Protein AF-A0A7D3VQT6-F1 (afdb_monomer)

pLDDT: mean 79.94, std 14.91, range [40.59, 96.12]

Mean predicted aligned error: 10.84 Å

Secondary structure (DSSP, 8-state):
---PPPPHHHHHHHHTS-HHHHHHHHTT-S----HHHHHHHHHHHT--HHHHHHHHHHHHHTTT--S-------PPPHHHHHHHTT-SS--EEE-TT-BEEEE-HHHHHHTT-SS-TTPPPPTTT-BTHHHH-

Organism: Actinomadura verrucosospora (NCBI:txid46165)

Structure (mmCIF, N/CA/C/O backbone):
data_AF-A0A7D3VQT6-F1
#
_entry.id   AF-A0A7D3VQT6-F1
#
loop_
_atom_site.group_PDB
_atom_site.id
_atom_site.type_symbol
_atom_site.label_atom_id
_atom_site.label_alt_id
_atom_site.label_comp_id
_atom_site.label_asym_id
_atom_site.label_entity_id
_atom_site.label_seq_id
_atom_site.pdbx_PDB_ins_code
_atom_site.Cartn_x
_atom_site.Cartn_y
_atom_site.Cartn_z
_atom_site.occupancy
_atom_site.B_iso_or_equiv
_atom_site.auth_seq_id
_atom_site.auth_comp_id
_atom_site.auth_asym_id
_atom_site.auth_atom_id
_atom_site.pdbx_PDB_model_num
ATOM 1 N N . MET A 1 1 ? -19.532 2.584 -6.204 1.00 40.59 1 MET A N 1
ATOM 2 C CA . MET A 1 1 ? -19.210 2.371 -4.777 1.00 40.59 1 MET A CA 1
ATOM 3 C C . MET A 1 1 ? -18.055 3.294 -4.428 1.00 40.59 1 MET A C 1
ATOM 5 O O . MET A 1 1 ? -16.967 3.109 -4.946 1.00 40.59 1 MET A O 1
ATOM 9 N N . THR A 1 2 ? -18.312 4.356 -3.669 1.00 44.19 2 THR 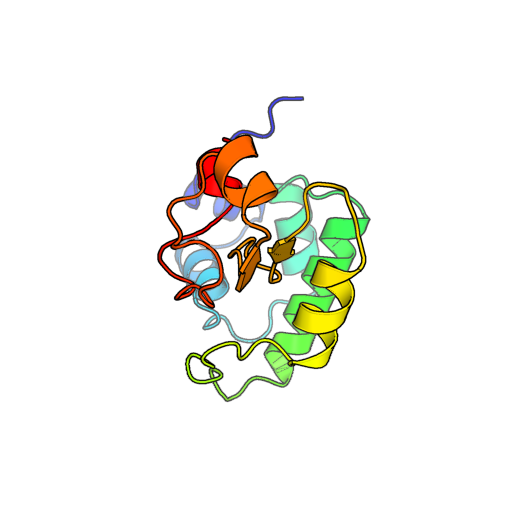A N 1
ATOM 10 C CA . THR A 1 2 ? -17.325 5.392 -3.329 1.00 44.19 2 THR A CA 1
ATOM 11 C C . THR A 1 2 ? -16.550 4.949 -2.087 1.00 44.19 2 THR A C 1
ATOM 13 O O . THR A 1 2 ? -16.971 5.214 -0.961 1.00 44.19 2 THR A O 1
ATOM 16 N N . THR A 1 3 ? -15.444 4.227 -2.259 1.00 53.41 3 THR A N 1
ATOM 17 C CA . THR A 1 3 ? -14.497 3.985 -1.159 1.00 53.41 3 THR A CA 1
ATOM 18 C C . THR A 1 3 ? -13.631 5.233 -1.010 1.00 53.41 3 THR A C 1
ATOM 20 O O . THR A 1 3 ? -12.518 5.307 -1.514 1.00 53.41 3 THR A O 1
ATOM 23 N N . GLY A 1 4 ? -14.188 6.276 -0.393 1.00 62.94 4 GLY A N 1
ATOM 24 C CA . GLY A 1 4 ? -13.400 7.427 0.042 1.00 62.94 4 GLY A CA 1
ATOM 25 C C . GLY A 1 4 ? -12.538 7.040 1.243 1.00 62.94 4 GLY A C 1
ATOM 26 O O . GLY A 1 4 ? -12.984 6.273 2.099 1.00 62.94 4 GLY A O 1
ATOM 27 N N . ALA A 1 5 ? -11.312 7.561 1.315 1.00 66.75 5 ALA A N 1
ATOM 28 C CA . ALA A 1 5 ? -10.442 7.351 2.467 1.00 66.75 5 ALA A CA 1
ATOM 29 C C . ALA A 1 5 ? -11.133 7.835 3.757 1.00 66.75 5 ALA A C 1
ATOM 31 O O . ALA A 1 5 ? -11.558 8.989 3.849 1.00 66.75 5 ALA A O 1
ATOM 32 N N . ARG A 1 6 ? -11.260 6.947 4.751 1.00 80.88 6 ARG A N 1
ATOM 33 C CA . ARG A 1 6 ? -11.813 7.285 6.071 1.00 80.88 6 ARG A CA 1
ATOM 34 C C . ARG A 1 6 ? -10.779 8.026 6.903 1.00 80.88 6 ARG A C 1
ATOM 36 O O . ARG A 1 6 ? -9.584 7.737 6.825 1.00 80.88 6 ARG A O 1
ATOM 43 N N . ARG A 1 7 ? -11.233 8.962 7.737 1.00 88.69 7 ARG A N 1
ATOM 44 C CA . ARG A 1 7 ? -10.335 9.599 8.706 1.00 88.69 7 ARG A CA 1
ATOM 45 C C . ARG A 1 7 ? -9.967 8.604 9.814 1.00 88.69 7 ARG A C 1
ATOM 47 O O . ARG A 1 7 ? -10.739 7.703 10.137 1.00 88.69 7 ARG A O 1
ATOM 54 N N . ARG A 1 8 ? -8.774 8.753 10.397 1.00 88.88 8 ARG A N 1
ATOM 55 C CA . ARG A 1 8 ? -8.232 7.817 11.405 1.00 88.88 8 ARG A CA 1
ATOM 56 C C . ARG A 1 8 ? -9.125 7.676 12.637 1.00 88.88 8 ARG A C 1
ATOM 58 O O . ARG A 1 8 ? -9.338 6.576 13.134 1.00 88.88 8 ARG A O 1
ATOM 65 N N . ASP A 1 9 ? -9.640 8.798 13.117 1.00 92.25 9 ASP A N 1
ATOM 66 C CA . ASP A 1 9 ? -10.590 8.898 14.223 1.00 92.25 9 ASP A CA 1
ATOM 67 C C . ASP A 1 9 ? -11.900 8.160 13.922 1.00 92.25 9 ASP A C 1
ATOM 69 O O . ASP A 1 9 ? -12.426 7.447 14.777 1.00 92.25 9 ASP A O 1
ATOM 73 N N . GLU A 1 10 ? -12.391 8.256 12.687 1.00 94.50 10 GLU A N 1
ATOM 74 C CA . GLU A 1 10 ? -13.575 7.522 12.246 1.00 94.50 10 GLU A CA 1
ATOM 75 C C . GLU A 1 10 ? -13.334 6.007 12.243 1.00 94.50 10 GLU A C 1
ATOM 77 O O . GLU A 1 10 ? -14.167 5.256 12.754 1.00 94.50 10 GLU A O 1
ATOM 82 N N . VAL A 1 11 ? -12.189 5.554 11.721 1.00 94.62 11 VAL A N 1
ATOM 83 C CA . VAL A 1 11 ? -11.821 4.129 11.712 1.00 94.62 11 VAL A CA 1
ATOM 84 C C . VAL A 1 11 ? -11.709 3.591 13.137 1.00 94.62 11 VAL A C 1
ATOM 86 O O . VAL A 1 11 ? -12.308 2.561 13.440 1.00 94.62 11 VAL A O 1
ATOM 89 N N . ALA A 1 12 ? -11.009 4.301 14.028 1.00 94.94 12 ALA A N 1
ATOM 90 C CA . ALA A 1 12 ? -10.855 3.900 15.425 1.00 94.94 12 ALA A CA 1
ATOM 91 C C . ALA A 1 12 ? -12.214 3.771 16.132 1.00 94.94 12 ALA A C 1
ATOM 93 O O . ALA A 1 12 ? -12.502 2.747 16.756 1.00 94.94 12 ALA A O 1
ATOM 94 N N . ARG A 1 13 ? -13.093 4.767 15.947 1.00 95.88 13 ARG A N 1
ATOM 95 C CA . ARG A 1 13 ? -14.454 4.760 16.497 1.00 95.88 13 ARG A CA 1
ATOM 96 C C . ARG A 1 13 ? -15.276 3.583 15.975 1.00 95.88 13 ARG A C 1
ATOM 98 O O . ARG A 1 13 ? -15.951 2.925 16.760 1.00 95.88 13 ARG A O 1
ATOM 105 N N . LEU A 1 14 ? -15.230 3.309 14.670 1.00 95.94 14 LEU A N 1
ATOM 106 C CA . LEU A 1 14 ? -15.971 2.200 14.060 1.00 95.94 14 LEU A CA 1
ATOM 107 C C . LEU A 1 14 ? -15.425 0.826 14.467 1.00 95.94 14 LEU A C 1
ATOM 109 O O . LEU A 1 14 ? -16.202 -0.114 14.598 1.00 95.94 14 LEU A O 1
ATOM 113 N N . ALA A 1 15 ? -14.118 0.713 14.698 1.00 95.56 15 ALA A N 1
ATOM 114 C CA . ALA A 1 15 ? -13.482 -0.509 15.180 1.00 95.56 15 ALA A CA 1
ATOM 115 C C . ALA A 1 15 ? -13.599 -0.696 16.707 1.00 95.56 15 ALA A C 1
ATOM 117 O O . ALA A 1 15 ? -13.199 -1.738 17.226 1.00 95.56 15 ALA A O 1
ATOM 118 N N . GLY A 1 16 ? -14.136 0.289 17.436 1.00 95.81 16 GLY A N 1
ATOM 119 C CA . GLY A 1 16 ? -14.285 0.226 18.892 1.00 95.81 16 GLY A CA 1
ATOM 120 C C . GLY A 1 16 ? -12.950 0.240 19.644 1.00 95.81 16 GLY A C 1
ATOM 121 O O . GLY A 1 16 ? -12.833 -0.392 20.693 1.00 95.81 16 GLY A O 1
ATOM 122 N N . ILE A 1 17 ? -11.941 0.931 19.107 1.00 95.94 17 ILE A N 1
ATOM 123 C CA . ILE A 1 17 ? -10.609 1.072 19.710 1.00 95.94 17 ILE A CA 1
ATOM 124 C C . ILE A 1 17 ? -10.257 2.547 19.920 1.00 95.94 17 ILE A C 1
ATOM 126 O O . ILE A 1 17 ? -10.834 3.429 19.286 1.00 95.94 17 ILE A O 1
ATOM 130 N N . SER A 1 18 ? -9.292 2.835 20.799 1.00 95.75 18 SER A N 1
ATOM 131 C CA . SER A 1 18 ? -8.819 4.212 20.963 1.00 95.75 18 SER A CA 1
ATOM 132 C C . SER A 1 18 ? -8.039 4.688 19.736 1.00 95.75 18 SER A C 1
ATOM 134 O O . SER A 1 18 ? -7.396 3.897 19.036 1.00 95.75 18 SER A O 1
ATOM 136 N N . VAL A 1 19 ? -8.067 5.999 19.489 1.00 94.81 19 VAL A N 1
ATOM 137 C CA . VAL A 1 19 ? -7.305 6.626 18.399 1.00 94.81 19 VAL A CA 1
ATOM 138 C C . VAL A 1 19 ? -5.808 6.397 18.604 1.00 94.81 19 VAL A C 1
ATOM 140 O O . VAL A 1 19 ? -5.100 6.078 17.652 1.00 94.81 19 VAL A O 1
ATOM 143 N N . GLU A 1 20 ? -5.327 6.463 19.846 1.00 94.44 20 GLU A N 1
ATOM 144 C CA . GLU A 1 20 ? -3.936 6.183 20.206 1.00 94.44 20 GLU A CA 1
ATOM 145 C C . GLU A 1 20 ? -3.556 4.729 19.900 1.00 94.44 20 GLU A C 1
ATOM 147 O O . GLU A 1 20 ? -2.450 4.458 19.427 1.00 94.44 20 GLU A O 1
ATOM 152 N N . TYR A 1 21 ? -4.462 3.773 20.137 1.00 93.69 21 TYR A N 1
ATOM 153 C CA . TYR A 1 21 ? -4.213 2.371 19.807 1.00 93.69 21 TYR A CA 1
ATOM 154 C C . TYR A 1 21 ? -4.172 2.153 18.291 1.00 93.69 21 TYR A C 1
ATOM 156 O O . TYR A 1 21 ? -3.266 1.478 17.801 1.00 93.69 21 TYR A O 1
ATOM 164 N N . TYR A 1 22 ? -5.075 2.791 17.538 1.00 92.94 22 TYR A N 1
ATOM 165 C CA . TYR A 1 22 ? -5.047 2.773 16.074 1.00 92.94 22 TYR A CA 1
ATOM 166 C C . TYR A 1 22 ? -3.755 3.390 15.508 1.00 92.94 22 TYR A C 1
ATOM 168 O O . TYR A 1 22 ? -3.102 2.783 14.663 1.00 92.94 22 TYR A O 1
ATOM 176 N N . GLN A 1 23 ? -3.301 4.529 16.036 1.00 91.94 23 GLN A N 1
ATOM 177 C CA . GLN A 1 23 ? -2.023 5.139 15.643 1.00 91.94 23 GLN A CA 1
ATOM 178 C C . GLN A 1 23 ? -0.829 4.222 15.928 1.00 91.94 23 GLN A C 1
ATOM 180 O O . GLN A 1 23 ? 0.086 4.100 15.112 1.00 91.94 23 GLN A O 1
ATOM 185 N N . ARG A 1 24 ? -0.824 3.539 17.079 1.00 89.38 24 ARG A N 1
ATOM 186 C CA . ARG A 1 24 ? 0.209 2.545 17.388 1.00 89.38 24 ARG A CA 1
ATOM 187 C C . ARG A 1 24 ? 0.168 1.361 16.424 1.00 89.38 24 ARG A C 1
ATOM 189 O O . ARG A 1 24 ? 1.235 0.838 16.112 1.00 89.38 24 ARG A O 1
ATOM 196 N N . LEU A 1 25 ? -1.011 0.934 15.965 1.00 90.00 25 LEU A N 1
ATOM 197 C CA . LEU A 1 25 ? -1.148 -0.123 14.956 1.00 90.00 25 LEU A CA 1
ATOM 198 C C . LEU A 1 25 ? -0.557 0.325 13.616 1.00 90.00 25 LEU A C 1
ATOM 200 O O . LEU A 1 25 ? 0.278 -0.391 13.071 1.00 90.00 25 LEU A O 1
ATOM 204 N N . GLU A 1 26 ? -0.894 1.529 13.144 1.00 87.62 26 GLU A N 1
ATOM 205 C CA . GLU A 1 26 ? -0.336 2.101 11.906 1.00 87.62 26 GLU A CA 1
ATOM 206 C C . GLU A 1 26 ? 1.197 2.208 11.947 1.00 87.62 26 GLU A C 1
ATOM 208 O O . GLU A 1 26 ? 1.874 2.004 10.943 1.00 87.62 26 GLU A O 1
ATOM 213 N N . GLN A 1 27 ? 1.759 2.509 13.119 1.00 84.38 27 GLN A N 1
ATOM 214 C CA . GLN A 1 27 ? 3.206 2.607 13.329 1.00 84.38 27 GLN A CA 1
ATOM 215 C C . GLN A 1 27 ? 3.894 1.249 13.554 1.00 84.38 27 GLN A C 1
ATOM 217 O O . GLN A 1 27 ? 5.110 1.216 13.744 1.00 84.38 27 GLN A O 1
ATOM 222 N N . GLY A 1 28 ? 3.146 0.141 13.613 1.00 83.31 28 GLY A N 1
ATOM 223 C CA . GLY A 1 28 ? 3.684 -1.183 13.949 1.00 83.31 28 GLY A CA 1
ATOM 224 C C . GLY A 1 28 ? 4.144 -1.331 15.409 1.00 83.31 28 GLY A C 1
ATOM 225 O O . GLY A 1 28 ? 4.955 -2.194 15.722 1.00 83.31 28 GLY A O 1
ATOM 226 N N . ARG A 1 29 ? 3.652 -0.481 16.321 1.00 82.38 29 ARG A N 1
ATOM 227 C CA . ARG A 1 29 ? 4.040 -0.402 17.749 1.00 82.38 29 ARG A CA 1
ATOM 228 C C . ARG A 1 29 ? 2.963 -0.898 18.720 1.00 82.38 29 ARG A C 1
ATOM 230 O O . ARG A 1 29 ? 3.133 -0.821 19.941 1.00 82.38 29 ARG A O 1
ATOM 237 N N . ALA A 1 30 ? 1.821 -1.354 18.218 1.00 80.75 30 ALA A N 1
ATOM 238 C CA . ALA A 1 30 ? 0.709 -1.842 19.040 1.00 80.75 30 ALA A CA 1
ATOM 239 C C . ALA A 1 30 ? 0.888 -3.288 19.542 1.00 80.75 30 ALA A C 1
ATOM 241 O O . ALA A 1 30 ? 0.023 -3.788 20.259 1.00 80.75 30 ALA A O 1
ATOM 242 N N . GLY A 1 31 ? 2.004 -3.945 19.207 1.00 80.50 31 GLY A N 1
ATOM 243 C CA . GLY A 1 31 ? 2.215 -5.358 19.511 1.00 80.50 31 GLY A CA 1
ATOM 244 C C . GLY A 1 31 ? 1.269 -6.236 18.694 1.00 80.50 31 GLY A C 1
ATOM 245 O O . GLY A 1 31 ? 1.097 -6.014 17.498 1.00 80.50 31 GLY A O 1
ATOM 246 N N . HIS A 1 32 ? 0.649 -7.220 19.345 1.00 84.00 32 HIS A N 1
ATOM 247 C CA . HIS A 1 32 ? -0.200 -8.218 18.696 1.00 84.00 32 HIS A CA 1
ATOM 248 C C . HIS A 1 32 ? -1.692 -7.892 18.879 1.00 84.00 32 HIS A C 1
ATOM 250 O O . HIS A 1 32 ? -2.231 -8.151 19.958 1.00 84.00 32 HIS A O 1
ATOM 256 N N . PRO A 1 33 ? -2.387 -7.343 17.864 1.00 89.88 33 PRO A N 1
ATOM 257 C CA . PRO A 1 33 ? -3.838 -7.194 17.923 1.00 89.88 33 PRO A CA 1
ATOM 258 C C . PRO A 1 33 ? -4.520 -8.567 17.976 1.00 89.88 33 PRO A C 1
ATOM 260 O O . PRO A 1 33 ? -4.080 -9.526 17.338 1.00 89.88 33 PRO A O 1
ATOM 263 N N . SER A 1 34 ? -5.610 -8.667 18.737 1.00 91.69 34 SER A N 1
ATOM 264 C CA . SER A 1 34 ? -6.420 -9.888 18.789 1.00 91.69 34 SER A CA 1
ATOM 265 C C . SER A 1 34 ? -7.198 -10.094 17.486 1.00 91.69 34 SER A C 1
ATOM 267 O O . SER A 1 34 ? -7.451 -9.140 16.750 1.00 91.69 34 SER A O 1
ATOM 269 N N . SER A 1 35 ? -7.645 -11.327 17.223 1.00 92.81 35 SER A N 1
ATOM 270 C CA . SER A 1 35 ? -8.540 -11.623 16.091 1.00 92.81 35 SER A CA 1
ATOM 271 C C . SER A 1 35 ? -9.769 -10.712 16.085 1.00 92.81 35 SER A C 1
ATOM 273 O O . SER A 1 35 ? -10.090 -10.125 15.061 1.00 92.81 35 SER A O 1
ATOM 275 N N . LYS A 1 36 ? -10.366 -10.480 17.261 1.00 94.44 36 LYS A N 1
ATOM 276 C CA . LYS A 1 36 ? -11.504 -9.570 17.435 1.00 94.44 36 LYS A CA 1
ATOM 277 C C . LYS A 1 36 ? -11.198 -8.137 16.981 1.00 94.44 36 LYS A C 1
ATOM 279 O O . LYS A 1 36 ? -12.045 -7.506 16.358 1.00 94.44 36 LYS A O 1
ATOM 284 N N . VAL A 1 37 ? -10.005 -7.620 17.287 1.00 94.50 37 VAL A N 1
ATOM 285 C CA . VAL A 1 37 ? -9.570 -6.289 16.828 1.00 94.50 37 VAL A CA 1
ATOM 286 C C . VAL A 1 37 ? -9.381 -6.277 15.310 1.00 94.50 37 VAL A C 1
ATOM 288 O O . VAL A 1 37 ? -9.803 -5.326 14.659 1.00 94.50 37 VAL A O 1
ATOM 291 N N . LEU A 1 38 ? -8.789 -7.327 14.733 1.00 95.12 38 LEU A N 1
ATOM 292 C CA . LEU A 1 38 ? -8.598 -7.438 13.282 1.00 95.12 38 LEU A CA 1
ATOM 293 C C . LEU A 1 38 ? -9.930 -7.508 12.527 1.00 95.12 38 LEU A C 1
ATOM 295 O O . LEU A 1 38 ? -10.097 -6.811 11.529 1.00 95.12 38 LEU A O 1
ATOM 299 N N . ASP A 1 39 ? -10.89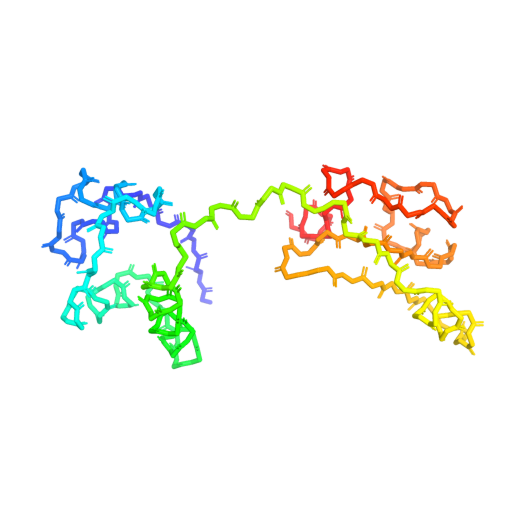4 -8.286 13.020 1.00 96.00 39 ASP A N 1
ATOM 300 C CA . ASP A 1 39 ? -12.222 -8.391 12.411 1.00 96.00 39 ASP A CA 1
ATOM 301 C C . ASP A 1 39 ? -12.983 -7.053 12.501 1.00 96.00 39 ASP A C 1
ATOM 303 O O . ASP A 1 39 ? -13.607 -6.620 11.528 1.00 96.00 39 ASP A O 1
ATOM 307 N N . ALA A 1 40 ? -12.874 -6.344 13.633 1.00 96.12 40 ALA A N 1
ATOM 308 C CA . ALA A 1 40 ? -13.456 -5.012 13.802 1.00 96.12 40 ALA A CA 1
ATOM 309 C C . ALA A 1 40 ? -12.830 -3.979 12.848 1.00 96.12 40 ALA A C 1
ATOM 311 O O . ALA A 1 40 ? -13.550 -3.198 12.22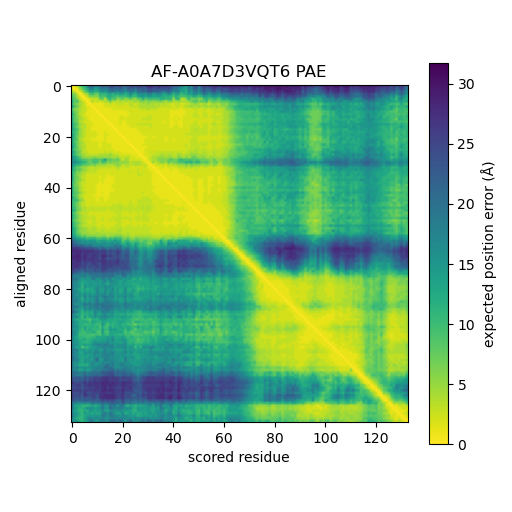5 1.00 96.12 40 ALA A O 1
ATOM 312 N N . LEU A 1 41 ? -11.504 -4.005 12.678 1.00 95.06 41 LEU A N 1
ATOM 313 C CA . LEU A 1 41 ? -10.792 -3.154 11.721 1.00 95.06 41 LEU A CA 1
ATOM 314 C C . LEU A 1 41 ? -11.185 -3.462 10.277 1.00 95.06 41 LEU A C 1
ATOM 316 O O . LEU A 1 41 ? -11.440 -2.536 9.511 1.00 95.06 41 LEU A O 1
ATOM 320 N N . ALA A 1 42 ? -11.301 -4.737 9.907 1.00 95.75 42 ALA A N 1
ATOM 321 C CA . ALA A 1 42 ? -11.747 -5.122 8.574 1.00 95.75 42 ALA A CA 1
ATOM 322 C C . ALA A 1 42 ? -13.162 -4.610 8.262 1.00 95.75 42 ALA A C 1
ATOM 324 O O . ALA A 1 42 ? -13.425 -4.134 7.157 1.00 95.75 42 ALA A O 1
ATOM 325 N N . GLY A 1 43 ? -14.072 -4.652 9.241 1.00 95.81 43 GLY A N 1
ATOM 326 C CA . GLY A 1 43 ? -15.394 -4.032 9.124 1.00 95.81 43 GLY A CA 1
ATOM 327 C C . GLY A 1 43 ? -15.320 -2.505 9.007 1.00 95.81 43 GLY A C 1
ATOM 328 O O . GLY A 1 43 ? -15.951 -1.907 8.131 1.00 95.81 43 GLY A O 1
ATOM 329 N N . ALA A 1 44 ? -14.503 -1.867 9.846 1.00 94.94 44 ALA A N 1
ATOM 330 C CA . ALA A 1 44 ? -14.293 -0.421 9.846 1.00 94.94 44 ALA A CA 1
ATOM 331 C C . ALA A 1 44 ? -13.582 0.102 8.587 1.00 94.94 44 ALA A C 1
ATOM 333 O O . ALA A 1 44 ? -13.729 1.275 8.256 1.00 94.94 44 ALA A O 1
ATOM 334 N N . LEU A 1 45 ? -12.855 -0.734 7.853 1.00 93.00 45 LEU A N 1
ATOM 335 C CA . LEU A 1 45 ? -12.228 -0.379 6.577 1.00 93.00 45 LEU A CA 1
ATOM 336 C C . LEU A 1 45 ? -13.037 -0.853 5.363 1.00 93.00 45 LEU A C 1
ATOM 338 O O . LEU A 1 45 ? -12.687 -0.513 4.241 1.00 93.00 45 LEU A O 1
ATOM 342 N N . ARG A 1 46 ? -14.154 -1.564 5.587 1.00 93.81 46 ARG A N 1
ATOM 343 C CA . ARG A 1 46 ? -14.981 -2.178 4.534 1.00 93.81 46 ARG A CA 1
ATOM 344 C C . ARG A 1 46 ? -14.170 -3.081 3.604 1.00 93.81 46 ARG A C 1
ATOM 346 O O . ARG A 1 46 ? -14.425 -3.098 2.406 1.00 93.81 46 ARG A O 1
ATOM 353 N N . LEU A 1 47 ? -13.231 -3.826 4.183 1.00 94.81 47 LEU A N 1
ATOM 354 C CA . LEU A 1 47 ? -12.403 -4.753 3.426 1.00 94.81 47 LEU A CA 1
ATOM 355 C C . LEU A 1 47 ? -13.271 -5.836 2.778 1.00 94.81 47 LEU A C 1
ATOM 357 O O . LEU A 1 47 ? -14.335 -6.179 3.312 1.00 94.81 47 LEU A O 1
ATOM 361 N N . ASP A 1 48 ? -12.830 -6.392 1.661 1.00 95.00 48 ASP A N 1
ATOM 362 C CA . ASP A 1 48 ? -13.378 -7.617 1.082 1.00 95.00 48 ASP A CA 1
ATOM 363 C C . ASP A 1 48 ? -12.746 -8.880 1.713 1.00 95.00 48 ASP A C 1
ATOM 365 O O . ASP A 1 48 ? -12.093 -8.816 2.758 1.00 95.00 48 ASP A O 1
ATOM 369 N N . GLU A 1 49 ? -13.062 -10.068 1.198 1.00 93.44 49 GLU A N 1
ATOM 370 C CA . GLU A 1 49 ? -12.545 -11.336 1.738 1.00 93.44 49 GLU A CA 1
ATOM 371 C C . GLU A 1 49 ? -11.030 -11.482 1.531 1.00 93.44 49 GLU A C 1
ATOM 373 O O . GLU A 1 49 ? -10.314 -11.870 2.455 1.00 93.44 49 GLU A O 1
ATOM 378 N N . VAL A 1 50 ? -10.526 -11.067 0.367 1.00 94.81 50 VAL A N 1
ATOM 379 C CA . VAL A 1 50 ? -9.101 -11.135 0.020 1.00 94.81 50 VAL A CA 1
ATOM 380 C C . VAL A 1 50 ? -8.297 -10.178 0.899 1.00 94.81 50 VAL A C 1
ATOM 382 O O . VAL A 1 50 ? -7.268 -10.546 1.470 1.00 94.81 50 VAL A O 1
ATOM 385 N N . GLU A 1 51 ? -8.786 -8.954 1.070 1.00 93.25 51 GLU A N 1
ATOM 386 C CA . GLU A 1 51 ? -8.170 -7.936 1.916 1.00 93.25 51 GLU A CA 1
ATOM 387 C C . GLU A 1 51 ? -8.193 -8.325 3.405 1.00 93.25 51 GLU A C 1
ATOM 389 O O . GLU A 1 51 ? -7.242 -8.037 4.139 1.00 93.25 51 GLU A O 1
ATOM 394 N N . ARG A 1 52 ? -9.244 -9.019 3.868 1.00 95.12 52 ARG A N 1
ATOM 395 C CA . ARG A 1 52 ? -9.313 -9.578 5.233 1.00 95.12 52 ARG A CA 1
ATOM 396 C C . ARG A 1 52 ? -8.232 -10.618 5.484 1.00 95.12 52 ARG A C 1
ATOM 398 O O . ARG A 1 52 ? -7.566 -10.572 6.522 1.00 95.12 52 ARG A O 1
ATOM 405 N N . ASP A 1 53 ? -8.054 -11.546 4.556 1.00 93.69 53 ASP A N 1
ATOM 406 C CA . ASP A 1 53 ? -7.031 -12.581 4.680 1.00 93.69 53 ASP A CA 1
ATOM 407 C C . ASP A 1 53 ? -5.625 -11.989 4.586 1.00 93.69 53 ASP A C 1
ATOM 409 O O . ASP A 1 53 ? -4.726 -12.364 5.353 1.00 93.69 53 ASP A O 1
ATOM 413 N N . HIS A 1 54 ? -5.449 -10.970 3.743 1.00 89.69 54 HIS A N 1
ATOM 414 C CA . HIS A 1 54 ? -4.219 -10.193 3.705 1.00 89.69 54 HIS A CA 1
ATOM 415 C C . HIS A 1 54 ? -3.934 -9.502 5.050 1.00 89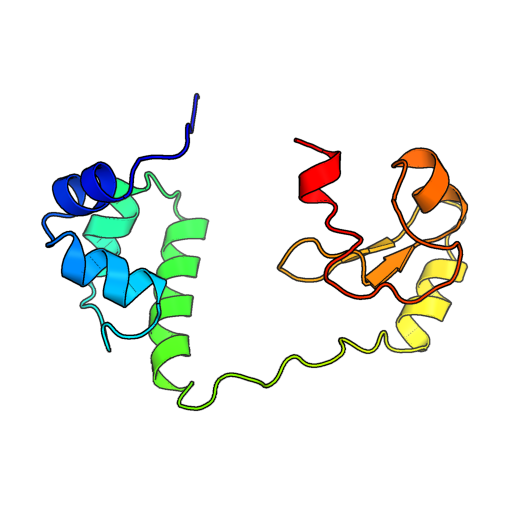.69 54 HIS A C 1
ATOM 417 O O . HIS A 1 54 ? -2.836 -9.642 5.591 1.00 89.69 54 HIS A O 1
ATOM 423 N N . LEU A 1 55 ? -4.925 -8.838 5.658 1.00 91.69 55 LEU A N 1
ATOM 424 C CA . LEU A 1 55 ? -4.791 -8.199 6.973 1.00 91.69 55 LEU A CA 1
ATOM 425 C C . LEU A 1 55 ? -4.366 -9.201 8.060 1.00 91.69 55 LEU A C 1
ATOM 427 O O . LEU A 1 55 ? -3.476 -8.914 8.866 1.00 91.69 55 LEU A O 1
ATOM 431 N N . ARG A 1 56 ? -4.970 -10.396 8.077 1.00 91.44 56 ARG A N 1
ATOM 432 C CA . ARG A 1 56 ? -4.608 -11.473 9.016 1.00 91.44 56 ARG A CA 1
ATOM 433 C C . ARG A 1 56 ? -3.180 -11.962 8.794 1.00 91.44 56 ARG A C 1
ATOM 435 O O . ARG A 1 56 ? -2.459 -12.177 9.769 1.00 91.44 56 ARG A O 1
ATOM 442 N N . THR A 1 57 ? -2.759 -12.084 7.538 1.00 88.81 57 THR A N 1
ATOM 443 C CA . THR A 1 57 ? -1.388 -12.457 7.165 1.00 88.81 57 THR A CA 1
ATOM 444 C C . THR A 1 57 ? -0.384 -11.407 7.645 1.00 88.81 57 THR A C 1
ATOM 446 O O . THR A 1 57 ? 0.612 -11.752 8.281 1.00 88.81 57 THR A O 1
ATOM 449 N N . LEU A 1 58 ? -0.669 -10.116 7.443 1.00 86.25 58 LEU A N 1
ATOM 450 C CA . LEU A 1 58 ? 0.172 -9.016 7.927 1.00 86.25 58 LEU A CA 1
ATOM 451 C C . LEU A 1 58 ? 0.311 -9.018 9.456 1.00 86.25 58 LEU A C 1
ATOM 453 O O . LEU A 1 58 ? 1.415 -8.858 9.981 1.00 86.25 58 LEU A O 1
ATOM 457 N N . ALA A 1 59 ? -0.787 -9.248 10.179 1.00 86.44 59 ALA A N 1
ATOM 458 C CA . ALA A 1 59 ? -0.781 -9.317 11.640 1.00 86.44 59 ALA A CA 1
ATOM 459 C C . ALA A 1 59 ? 0.013 -10.520 12.185 1.00 86.44 59 ALA A C 1
ATOM 461 O O . ALA A 1 59 ? 0.531 -10.466 13.304 1.00 86.44 59 ALA A O 1
ATOM 462 N N . GLN A 1 60 ? 0.124 -11.602 11.408 1.00 82.00 60 GLN A N 1
ATOM 463 C CA . GLN A 1 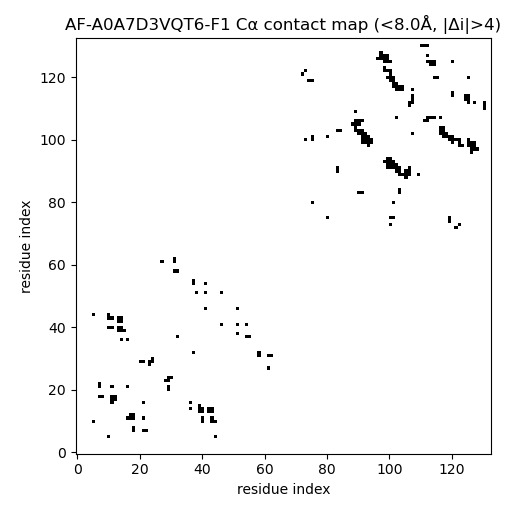60 ? 0.979 -12.747 11.725 1.00 82.00 60 GLN A CA 1
ATOM 464 C C . GLN A 1 60 ? 2.445 -12.472 11.374 1.00 82.00 60 GLN A C 1
ATOM 466 O O . GLN A 1 60 ? 3.312 -12.730 12.199 1.00 82.00 60 GLN A O 1
ATOM 471 N N . ALA A 1 61 ? 2.733 -11.871 10.218 1.00 71.81 61 ALA A N 1
ATOM 472 C CA . ALA A 1 61 ? 4.095 -11.526 9.800 1.00 71.81 61 ALA A CA 1
ATOM 473 C C . ALA A 1 61 ? 4.758 -10.476 10.715 1.00 71.81 61 ALA A C 1
ATOM 475 O O . ALA A 1 61 ? 5.971 -10.499 10.936 1.00 71.81 61 ALA A O 1
ATOM 476 N N . GLY A 1 62 ? 3.966 -9.573 11.305 1.00 63.50 62 GLY A N 1
ATOM 477 C CA . GLY A 1 62 ? 4.430 -8.643 12.339 1.00 63.50 62 GLY A CA 1
ATOM 478 C C . GLY A 1 62 ? 4.986 -9.333 13.594 1.00 63.50 62 GLY A C 1
ATOM 479 O O . GLY A 1 62 ? 5.792 -8.730 14.297 1.00 63.50 62 GLY A O 1
ATOM 480 N N . ARG A 1 63 ? 4.626 -10.604 13.841 1.00 59.25 63 ARG A N 1
ATOM 481 C CA . ARG A 1 63 ? 5.142 -11.418 14.960 1.00 59.25 63 ARG A CA 1
ATOM 482 C C . ARG A 1 63 ? 6.622 -11.763 14.798 1.00 59.25 63 ARG A C 1
ATOM 484 O O . ARG A 1 63 ? 7.325 -11.911 15.789 1.00 59.25 63 ARG A O 1
ATOM 491 N N . GLU A 1 64 ? 7.098 -11.878 13.559 1.00 56.81 64 GLU A N 1
ATOM 492 C CA . GLU A 1 64 ? 8.471 -12.297 13.243 1.00 56.81 64 GLU A CA 1
ATOM 493 C C . GLU A 1 64 ? 9.415 -11.107 12.997 1.00 56.81 64 GLU A C 1
ATOM 495 O O . GLU A 1 64 ? 10.639 -11.223 13.114 1.00 56.81 64 GLU A O 1
ATOM 500 N N . ARG A 1 65 ? 8.874 -9.921 12.689 1.00 53.69 65 ARG A N 1
ATOM 501 C CA . ARG A 1 65 ? 9.661 -8.727 12.344 1.00 53.69 65 ARG A CA 1
ATOM 502 C C . ARG A 1 65 ? 10.074 -7.920 13.581 1.00 53.69 65 ARG A C 1
ATOM 504 O O . ARG A 1 65 ? 9.617 -6.809 13.807 1.00 53.69 65 ARG A O 1
ATOM 511 N N . ALA A 1 66 ? 11.070 -8.425 14.307 1.00 49.53 66 ALA A N 1
ATOM 512 C CA . ALA A 1 66 ? 11.874 -7.618 15.240 1.00 49.53 66 ALA A CA 1
ATOM 513 C C . ALA A 1 66 ? 12.916 -6.719 14.533 1.00 49.53 66 ALA A C 1
ATOM 515 O O . ALA A 1 66 ? 13.725 -6.062 15.184 1.00 49.53 66 ALA A O 1
ATOM 516 N N . ARG A 1 67 ? 12.952 -6.691 13.196 1.00 51.19 67 ARG A N 1
ATOM 517 C CA . ARG A 1 67 ? 13.905 -5.882 12.431 1.00 51.19 67 ARG A CA 1
ATOM 518 C C . ARG A 1 67 ? 13.173 -5.191 11.300 1.00 51.19 67 ARG A C 1
ATOM 520 O O . ARG A 1 67 ? 12.750 -5.847 10.350 1.00 51.19 67 ARG A O 1
ATOM 527 N N . THR A 1 68 ? 13.054 -3.870 11.394 1.00 50.03 68 THR A N 1
ATOM 528 C CA . THR A 1 68 ? 12.836 -3.012 10.230 1.00 50.03 68 THR A CA 1
ATOM 529 C C . THR A 1 68 ? 13.879 -3.424 9.194 1.00 50.03 68 THR A C 1
ATOM 531 O O . THR A 1 68 ? 15.074 -3.278 9.471 1.00 50.03 68 THR A O 1
ATOM 534 N N . PRO A 1 69 ? 13.498 -4.002 8.042 1.00 50.25 69 PRO A N 1
ATOM 535 C CA . PRO A 1 69 ? 14.459 -4.171 6.972 1.00 50.25 69 PRO A CA 1
ATOM 536 C C . PRO A 1 69 ? 14.956 -2.763 6.654 1.00 50.25 69 PRO A C 1
ATOM 538 O O . PRO A 1 69 ? 14.142 -1.877 6.386 1.00 50.25 69 PRO A O 1
ATOM 541 N N . ALA A 1 70 ? 16.270 -2.542 6.742 1.00 51.12 70 ALA A N 1
ATOM 542 C CA . ALA A 1 70 ? 16.883 -1.339 6.191 1.00 51.12 70 ALA A CA 1
ATOM 543 C C . ALA A 1 70 ? 16.321 -1.119 4.776 1.00 51.12 70 ALA A C 1
ATOM 545 O O . ALA A 1 70 ? 15.999 -2.124 4.129 1.00 51.12 70 ALA A O 1
ATOM 546 N N . PRO A 1 71 ? 16.171 0.132 4.300 1.00 49.34 71 PRO A N 1
ATOM 547 C CA . PRO A 1 71 ? 15.743 0.383 2.932 1.00 49.34 71 PRO A CA 1
ATOM 548 C C . PRO A 1 71 ? 16.679 -0.397 2.012 1.00 49.34 71 PRO A C 1
ATOM 550 O O . PRO A 1 71 ? 17.840 -0.042 1.822 1.00 49.34 71 PRO A O 1
ATOM 553 N N . ARG A 1 72 ? 16.197 -1.543 1.528 1.00 53.66 72 ARG A N 1
ATOM 554 C CA . ARG A 1 72 ? 16.913 -2.326 0.544 1.00 53.66 72 ARG A CA 1
ATOM 555 C C . ARG A 1 72 ? 16.799 -1.479 -0.702 1.00 53.66 72 ARG A C 1
ATOM 557 O O . ARG A 1 72 ? 15.687 -1.191 -1.134 1.00 53.66 72 ARG A O 1
ATOM 564 N N . THR A 1 73 ? 17.926 -1.043 -1.247 1.00 55.12 73 THR A N 1
ATOM 565 C CA . THR A 1 73 ? 17.960 -0.648 -2.649 1.00 55.12 73 THR A CA 1
ATOM 566 C C . THR A 1 73 ? 17.480 -1.874 -3.413 1.00 55.12 73 THR A C 1
ATOM 568 O O . THR A 1 73 ? 18.219 -2.855 -3.518 1.00 55.12 73 THR A O 1
ATOM 571 N N . GLU A 1 74 ? 16.207 -1.882 -3.811 1.00 63.34 74 GLU A N 1
ATOM 572 C CA . GLU A 1 74 ? 15.617 -2.990 -4.550 1.00 63.34 74 GLU A CA 1
ATOM 573 C C . GLU A 1 74 ? 16.372 -3.089 -5.867 1.00 63.34 74 GLU A C 1
ATOM 575 O O . GLU A 1 74 ? 16.232 -2.273 -6.773 1.00 63.34 74 GLU A O 1
ATOM 580 N N . THR A 1 75 ? 17.298 -4.040 -5.908 1.00 65.81 75 THR A N 1
ATOM 581 C CA . THR A 1 75 ? 18.175 -4.247 -7.046 1.00 65.81 75 THR A CA 1
ATOM 582 C C . THR A 1 75 ? 17.427 -5.150 -8.005 1.00 65.81 75 THR A C 1
ATOM 584 O O . THR A 1 75 ? 17.088 -6.287 -7.672 1.00 65.81 75 THR A O 1
ATOM 587 N N . VAL A 1 76 ? 17.129 -4.626 -9.191 1.00 73.19 76 VAL A N 1
ATOM 588 C CA . VAL A 1 76 ? 16.483 -5.405 -10.244 1.00 73.19 76 VAL A CA 1
ATOM 589 C C . VAL A 1 76 ? 17.450 -6.491 -10.700 1.00 73.19 76 VAL A C 1
ATOM 591 O O . VAL A 1 76 ? 18.588 -6.208 -11.073 1.00 73.19 76 VAL A O 1
ATOM 594 N N . ARG A 1 77 ? 16.992 -7.745 -10.665 1.00 81.81 77 ARG A N 1
ATOM 595 C CA . ARG A 1 77 ? 17.760 -8.884 -11.174 1.00 81.81 77 ARG A CA 1
ATOM 596 C C . ARG A 1 77 ? 18.022 -8.701 -12.679 1.00 81.81 77 ARG A C 1
ATOM 598 O O . ARG A 1 77 ? 17.060 -8.420 -13.400 1.00 81.81 77 ARG A O 1
ATOM 605 N N . PRO A 1 78 ? 19.262 -8.869 -13.174 1.00 82.81 78 PRO A N 1
ATOM 606 C CA . PRO A 1 78 ? 19.578 -8.714 -14.597 1.00 82.81 78 PRO A CA 1
ATOM 607 C C . PRO A 1 78 ? 18.691 -9.561 -15.516 1.00 82.81 78 PRO A C 1
ATOM 609 O O . PRO A 1 78 ? 18.319 -9.116 -16.598 1.00 82.81 78 PRO A O 1
ATOM 612 N N . GLU A 1 79 ? 18.285 -10.748 -15.065 1.00 86.44 79 GLU A N 1
ATOM 613 C CA . GLU A 1 79 ? 17.398 -11.651 -15.798 1.00 86.44 79 GLU A CA 1
ATOM 614 C C . GLU A 1 79 ? 16.021 -11.026 -16.045 1.00 86.44 79 GLU A C 1
ATOM 616 O O . GLU A 1 79 ? 15.459 -11.185 -17.125 1.00 86.44 79 GLU A O 1
ATOM 621 N N . LEU A 1 80 ? 15.494 -10.255 -15.087 1.00 84.44 80 LEU A N 1
ATOM 622 C CA . LEU A 1 80 ? 14.213 -9.565 -15.247 1.00 84.44 80 LEU A CA 1
ATOM 623 C C . LEU A 1 80 ? 14.316 -8.451 -16.298 1.00 84.44 80 LEU A C 1
ATOM 625 O O . LEU A 1 80 ? 13.408 -8.276 -17.108 1.00 84.44 80 LEU A O 1
ATOM 629 N N . VAL A 1 81 ? 15.446 -7.736 -16.332 1.00 83.50 81 VAL A N 1
ATOM 630 C CA . VAL A 1 81 ? 15.731 -6.742 -17.379 1.00 83.50 81 VAL A CA 1
ATOM 631 C C . VAL A 1 81 ? 15.853 -7.422 -18.742 1.00 83.50 81 VAL A C 1
ATOM 633 O O . VAL A 1 81 ? 15.294 -6.932 -19.721 1.00 83.50 81 VAL A O 1
ATOM 636 N N . ALA A 1 82 ? 16.538 -8.564 -18.819 1.00 85.75 82 ALA A N 1
ATOM 637 C CA . ALA A 1 82 ? 16.649 -9.335 -20.053 1.00 85.75 82 ALA A CA 1
ATOM 638 C C . ALA A 1 82 ? 15.269 -9.782 -20.560 1.00 85.75 82 ALA A C 1
ATOM 640 O O . ALA A 1 82 ? 14.959 -9.570 -21.728 1.00 85.75 82 ALA A O 1
ATOM 641 N N . MET A 1 83 ? 14.409 -10.303 -19.678 1.00 87.38 83 MET A N 1
ATOM 642 C CA . MET A 1 83 ? 13.039 -10.695 -20.022 1.00 87.38 83 MET A CA 1
ATOM 643 C C . MET A 1 83 ? 12.197 -9.522 -20.529 1.00 87.38 83 MET A C 1
ATOM 645 O O . MET A 1 83 ? 11.489 -9.666 -21.523 1.00 87.38 83 MET A O 1
ATOM 649 N N . LEU A 1 84 ? 12.290 -8.351 -19.890 1.00 86.38 84 LEU A N 1
ATOM 650 C CA . LEU A 1 84 ? 11.586 -7.153 -20.352 1.00 86.38 84 LEU A CA 1
ATOM 651 C C . LEU A 1 84 ? 12.029 -6.735 -21.757 1.00 86.38 84 LEU A C 1
ATOM 653 O O . LEU A 1 84 ? 11.201 -6.296 -22.544 1.00 86.38 84 LEU A O 1
ATOM 657 N N . ASN A 1 85 ? 13.303 -6.908 -22.108 1.00 84.00 85 ASN A N 1
ATOM 658 C CA . ASN A 1 85 ? 13.796 -6.576 -23.446 1.00 84.00 85 ASN A CA 1
ATOM 659 C C . ASN A 1 85 ? 13.363 -7.573 -24.541 1.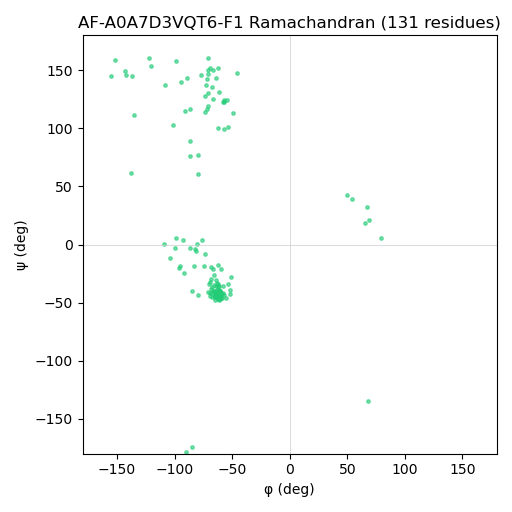00 84.00 85 ASN A C 1
ATOM 661 O O . ASN A 1 85 ? 13.587 -7.294 -25.71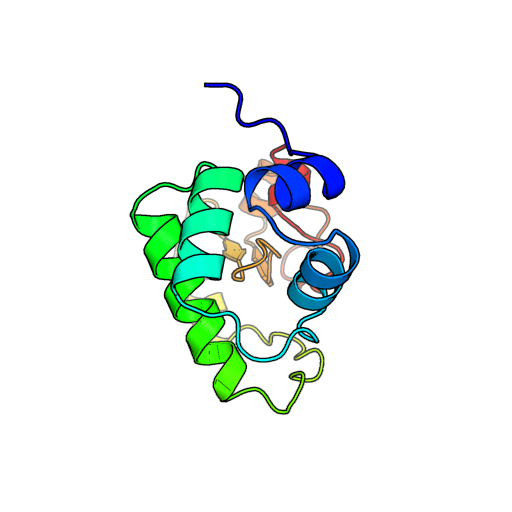7 1.00 84.00 85 ASN A O 1
ATOM 665 N N . LEU A 1 86 ? 12.741 -8.710 -24.196 1.00 89.81 86 LEU A N 1
ATOM 666 C CA . LEU A 1 86 ? 12.230 -9.680 -25.176 1.00 89.81 86 LEU A CA 1
ATOM 667 C C . LEU A 1 86 ? 10.841 -9.324 -25.720 1.00 89.81 86 LEU A C 1
ATOM 669 O O . LEU A 1 86 ? 10.440 -9.863 -26.752 1.00 89.81 86 LEU A O 1
ATOM 673 N N . VAL A 1 87 ? 10.088 -8.457 -25.038 1.00 87.06 87 VAL A N 1
ATOM 674 C CA . VAL A 1 87 ? 8.727 -8.102 -25.455 1.00 87.06 87 VAL A CA 1
ATOM 675 C C . VAL A 1 87 ? 8.727 -6.832 -26.304 1.00 87.06 87 VAL A C 1
ATOM 677 O O . VAL A 1 87 ? 9.433 -5.868 -26.022 1.00 87.06 87 VAL A O 1
ATOM 680 N N . SER A 1 88 ? 7.904 -6.813 -27.352 1.00 85.06 88 SER A N 1
ATOM 681 C CA . SER A 1 88 ? 7.734 -5.652 -28.240 1.00 85.06 88 SER A CA 1
ATOM 682 C C . SER A 1 88 ? 6.679 -4.653 -27.744 1.00 85.06 88 SER A C 1
ATOM 684 O O . SER A 1 88 ? 6.472 -3.605 -28.357 1.00 85.06 88 SER A O 1
ATOM 686 N N . THR A 1 89 ? 6.006 -4.961 -26.635 1.00 88.38 89 THR A N 1
ATOM 687 C CA . THR A 1 89 ? 4.967 -4.131 -26.017 1.00 88.38 89 THR A CA 1
ATOM 688 C C . THR A 1 89 ? 5.519 -3.308 -24.850 1.00 88.38 89 THR A C 1
ATOM 690 O O . THR A 1 89 ? 6.513 -3.701 -24.238 1.00 88.38 89 THR A O 1
ATOM 693 N N . PRO A 1 90 ? 4.872 -2.191 -24.468 1.00 88.25 90 PRO A N 1
ATOM 694 C CA . PRO A 1 90 ? 5.222 -1.467 -23.249 1.00 88.25 90 PRO A CA 1
ATOM 695 C C . PRO A 1 90 ? 5.207 -2.368 -22.016 1.00 88.25 90 PRO A C 1
ATOM 697 O O . PRO A 1 90 ? 4.197 -3.002 -21.722 1.00 88.25 90 PRO A O 1
ATOM 700 N N . ALA A 1 91 ? 6.329 -2.412 -21.297 1.00 88.19 91 ALA A N 1
ATOM 701 C CA . ALA A 1 91 ? 6.495 -3.239 -20.111 1.00 88.19 91 ALA A CA 1
ATOM 702 C C . ALA A 1 91 ? 7.335 -2.532 -19.038 1.00 88.19 91 ALA A C 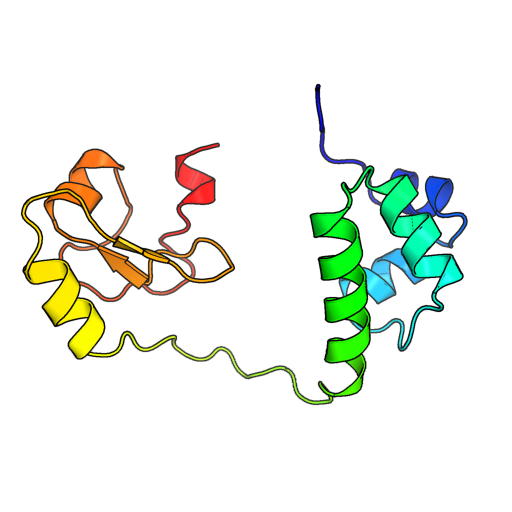1
ATOM 704 O O . ALA A 1 91 ? 8.224 -1.727 -19.339 1.00 88.19 91 ALA A O 1
ATOM 705 N N . MET A 1 92 ? 7.036 -2.848 -17.779 1.00 87.75 92 MET A N 1
ATOM 706 C CA . MET A 1 92 ? 7.742 -2.370 -16.592 1.00 87.75 92 MET A CA 1
ATOM 707 C C . MET A 1 92 ? 7.628 -3.392 -15.456 1.00 87.75 92 MET A C 1
ATOM 709 O O . MET A 1 92 ? 6.708 -4.208 -15.452 1.00 87.75 92 MET A O 1
ATOM 713 N N . ALA A 1 93 ? 8.541 -3.326 -14.491 1.00 85.69 93 ALA A N 1
ATOM 714 C CA . ALA A 1 93 ? 8.466 -4.081 -13.244 1.00 85.69 93 ALA A CA 1
ATOM 715 C C . ALA A 1 93 ? 8.152 -3.141 -12.074 1.00 85.69 93 ALA A C 1
ATOM 717 O O . ALA A 1 93 ? 8.735 -2.058 -11.983 1.00 85.69 93 ALA A O 1
ATOM 718 N N . LEU A 1 94 ? 7.262 -3.577 -11.182 1.00 86.00 94 LEU A N 1
ATOM 719 C CA . LEU A 1 94 ? 6.820 -2.841 -9.996 1.00 86.00 94 LEU A CA 1
ATOM 720 C C . LEU A 1 94 ? 7.137 -3.637 -8.726 1.00 86.00 94 LEU A C 1
ATOM 722 O O . LEU A 1 94 ? 7.173 -4.869 -8.768 1.00 86.00 94 LEU A O 1
ATOM 726 N N . ASN A 1 95 ? 7.303 -2.946 -7.601 1.00 80.75 95 ASN A N 1
ATOM 727 C CA . ASN A 1 95 ? 7.221 -3.574 -6.281 1.00 80.75 95 ASN A CA 1
ATOM 728 C C . ASN A 1 95 ? 5.783 -3.555 -5.724 1.00 80.75 95 ASN A C 1
ATOM 730 O O . ASN A 1 95 ? 4.848 -3.065 -6.360 1.00 80.75 95 ASN A O 1
ATOM 734 N N . ASP A 1 96 ? 5.609 -4.082 -4.512 1.00 79.44 96 ASP A N 1
ATOM 735 C CA . ASP A 1 96 ? 4.333 -4.117 -3.783 1.00 79.44 96 ASP A CA 1
ATOM 736 C C . ASP A 1 96 ? 3.772 -2.722 -3.452 1.00 79.44 96 ASP A C 1
ATOM 738 O O . ASP A 1 96 ? 2.581 -2.576 -3.184 1.00 79.44 96 ASP A O 1
ATOM 742 N N . ARG A 1 97 ? 4.613 -1.684 -3.505 1.00 80.00 97 ARG A N 1
ATOM 743 C CA . ARG A 1 97 ? 4.244 -0.279 -3.288 1.00 80.00 97 ARG A CA 1
ATOM 744 C C . ARG A 1 97 ? 3.902 0.466 -4.572 1.00 80.00 97 ARG A C 1
ATOM 746 O O . ARG A 1 97 ? 3.625 1.659 -4.489 1.00 80.00 97 ARG A O 1
ATOM 753 N N . PHE A 1 98 ? 3.892 -0.206 -5.725 1.00 83.06 98 PHE A N 1
ATOM 754 C CA . PHE A 1 98 ? 3.765 0.407 -7.053 1.00 83.06 98 PHE A CA 1
ATOM 755 C C . PHE A 1 98 ? 4.946 1.304 -7.454 1.00 83.06 98 PHE A C 1
ATOM 757 O O . PHE A 1 98 ? 4.815 2.107 -8.380 1.00 83.06 98 PHE A O 1
ATOM 764 N N . ASP A 1 99 ? 6.107 1.174 -6.813 1.00 81.44 99 ASP A N 1
ATOM 765 C CA . ASP A 1 99 ? 7.315 1.837 -7.297 1.00 81.44 99 ASP A CA 1
ATOM 766 C C . ASP A 1 99 ? 7.816 1.109 -8.551 1.00 81.44 99 ASP A C 1
ATOM 768 O O . ASP A 1 99 ? 7.986 -0.113 -8.558 1.00 81.44 99 ASP A O 1
ATOM 772 N N . VAL A 1 100 ? 8.043 1.863 -9.623 1.00 83.69 100 VAL A N 1
ATOM 773 C CA . VAL A 1 100 ? 8.596 1.375 -10.884 1.00 83.69 100 VAL A CA 1
ATOM 774 C C . VAL A 1 100 ? 10.077 1.109 -10.688 1.00 83.69 100 VAL A C 1
ATOM 776 O O . VAL A 1 100 ? 10.858 2.033 -10.496 1.00 83.69 100 VAL A O 1
ATOM 779 N N . LEU A 1 101 ? 10.476 -0.156 -10.771 1.00 81.31 101 LEU A N 1
ATOM 780 C CA . LEU A 1 101 ? 11.864 -0.572 -10.581 1.00 81.31 101 LEU A CA 1
ATOM 781 C C . LEU A 1 101 ? 12.674 -0.452 -11.876 1.00 81.31 101 LEU A C 1
ATOM 783 O O . LEU A 1 101 ? 13.830 -0.036 -11.864 1.00 81.31 101 LEU A O 1
ATOM 787 N N . VAL A 1 102 ? 12.053 -0.808 -13.003 1.00 82.12 102 VAL A N 1
ATOM 788 C CA . VAL A 1 102 ? 12.600 -0.693 -14.361 1.00 82.12 102 VAL A CA 1
ATOM 789 C C . VAL A 1 102 ? 11.446 -0.595 -15.359 1.00 82.12 102 VAL A C 1
ATOM 791 O O . VAL A 1 102 ? 10.409 -1.232 -15.171 1.00 82.12 102 VAL A O 1
ATOM 794 N N . ALA A 1 103 ? 11.618 0.173 -16.434 1.00 84.31 103 ALA A N 1
ATOM 795 C CA . ALA A 1 103 ? 10.641 0.277 -17.514 1.00 84.31 103 ALA A CA 1
ATOM 796 C C . ALA A 1 103 ? 11.319 0.382 -18.883 1.00 84.31 103 ALA A C 1
ATOM 798 O O . ALA A 1 103 ? 12.370 1.011 -19.029 1.00 84.31 103 ALA A O 1
ATOM 799 N N . LEU A 1 104 ? 10.682 -0.193 -19.905 1.00 86.88 104 LEU A N 1
ATOM 800 C CA . LEU A 1 104 ? 11.088 0.014 -21.292 1.00 86.88 104 LEU A CA 1
ATOM 801 C C . LEU A 1 104 ? 10.848 1.466 -21.716 1.00 86.88 104 LEU A C 1
ATOM 803 O O . LEU A 1 104 ? 9.885 2.099 -21.286 1.00 86.88 104 LEU A O 1
ATOM 807 N N . ALA A 1 105 ? 11.660 1.973 -22.649 1.00 83.19 105 ALA A N 1
ATOM 808 C CA . ALA A 1 105 ? 11.552 3.343 -23.164 1.00 83.19 105 ALA A CA 1
ATOM 809 C C . ALA A 1 105 ? 10.134 3.705 -23.641 1.00 83.19 105 ALA A C 1
ATOM 811 O O . ALA A 1 105 ? 9.660 4.821 -23.441 1.00 83.19 105 ALA A O 1
ATOM 812 N N . VAL A 1 106 ? 9.453 2.752 -24.283 1.00 85.62 106 VAL A N 1
ATOM 813 C CA . VAL A 1 106 ? 8.080 2.937 -24.763 1.00 85.62 106 VAL A CA 1
ATOM 814 C C . VAL A 1 106 ? 7.071 3.018 -23.611 1.00 85.62 106 VAL A C 1
ATOM 816 O O . VAL A 1 106 ? 6.131 3.798 -23.700 1.00 85.62 106 VAL A O 1
ATOM 819 N N . ALA A 1 107 ? 7.293 2.296 -22.508 1.00 85.38 107 ALA A N 1
ATOM 820 C CA . ALA A 1 107 ? 6.455 2.373 -21.314 1.00 85.38 107 ALA A CA 1
ATOM 821 C C . ALA A 1 107 ? 6.652 3.700 -20.571 1.00 85.38 107 ALA A C 1
ATOM 823 O O . ALA A 1 107 ? 5.669 4.323 -20.184 1.00 85.38 107 ALA A O 1
ATOM 824 N N . VAL A 1 108 ? 7.896 4.184 -20.464 1.00 83.25 108 VAL A N 1
ATOM 825 C CA . VAL A 1 108 ? 8.193 5.516 -19.903 1.00 83.25 108 VAL A CA 1
ATOM 826 C C . VAL A 1 108 ? 7.420 6.604 -20.646 1.00 83.25 108 VAL A C 1
ATOM 828 O O . VAL A 1 108 ? 6.785 7.443 -20.014 1.00 83.25 108 VAL A O 1
ATOM 831 N N . ARG A 1 109 ? 7.418 6.563 -21.9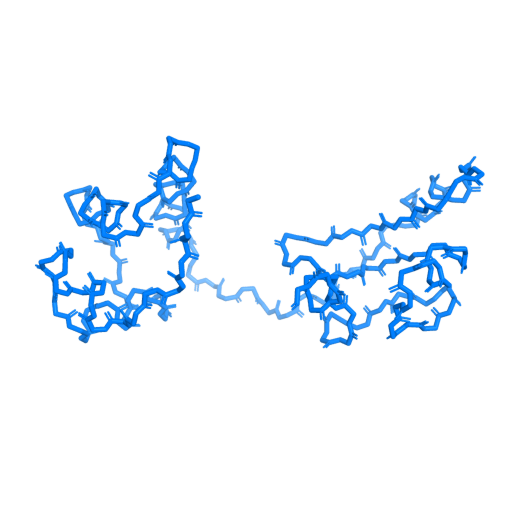86 1.00 84.25 109 ARG A N 1
ATOM 832 C CA . ARG A 1 109 ? 6.676 7.534 -22.804 1.00 84.25 109 ARG A CA 1
ATOM 833 C C . ARG A 1 109 ? 5.163 7.379 -22.691 1.00 84.25 109 ARG A C 1
ATOM 835 O O . ARG A 1 109 ? 4.475 8.384 -22.578 1.00 84.25 109 ARG A O 1
ATOM 842 N N . LEU A 1 110 ? 4.655 6.147 -22.733 1.00 84.94 110 LEU A N 1
ATOM 843 C CA . LEU A 1 110 ? 3.215 5.885 -22.707 1.00 84.94 110 LEU A CA 1
ATOM 844 C C . LEU A 1 110 ? 2.571 6.318 -21.384 1.00 84.94 110 LEU A C 1
ATOM 846 O O . LEU A 1 110 ? 1.492 6.897 -21.398 1.00 84.94 110 LEU A O 1
ATOM 850 N N . PHE A 1 111 ? 3.238 6.047 -20.261 1.00 80.25 111 PHE A N 1
ATOM 851 C CA . PHE A 1 111 ? 2.731 6.341 -18.918 1.00 80.25 111 PHE A CA 1
ATOM 852 C C . PHE A 1 111 ? 3.293 7.642 -18.326 1.00 80.25 111 PHE A C 1
ATOM 854 O O . PHE A 1 111 ? 3.036 7.944 -17.164 1.00 80.25 111 PHE A O 1
ATOM 861 N N . THR A 1 112 ? 4.062 8.417 -19.104 1.00 82.19 112 THR A N 1
ATOM 862 C CA . THR A 1 112 ? 4.675 9.692 -18.677 1.00 82.19 112 THR A CA 1
ATOM 863 C C . THR A 1 112 ? 5.434 9.587 -17.347 1.00 82.19 112 THR A C 1
ATOM 865 O O . THR A 1 112 ? 5.309 10.439 -16.471 1.00 82.19 112 THR A O 1
ATOM 868 N N . LEU A 1 113 ? 6.191 8.501 -17.178 1.00 76.50 113 LEU A N 1
ATOM 869 C CA . LEU A 1 113 ? 6.882 8.201 -15.924 1.00 76.50 113 LEU A CA 1
ATOM 870 C C . LEU A 1 113 ? 8.075 9.141 -15.718 1.00 76.50 113 LEU A C 1
ATOM 872 O O . LEU A 1 113 ? 8.869 9.340 -16.639 1.00 76.50 113 LEU A O 1
ATOM 876 N N . ASP A 1 114 ? 8.255 9.644 -14.494 1.00 73.12 114 ASP A N 1
ATOM 877 C CA . ASP A 1 114 ? 9.405 10.482 -14.112 1.00 73.12 114 ASP A CA 1
ATOM 878 C C . ASP A 1 114 ? 10.665 9.632 -13.829 1.00 73.12 114 ASP A C 1
ATOM 880 O O . ASP A 1 114 ? 11.192 9.575 -12.715 1.00 73.12 114 ASP A O 1
ATOM 884 N N . ILE A 1 115 ? 11.119 8.893 -14.850 1.00 69.62 115 ILE A N 1
ATOM 885 C CA . ILE A 1 115 ? 12.331 8.060 -14.817 1.00 69.62 115 ILE A CA 1
ATOM 886 C C . ILE A 1 115 ? 13.148 8.195 -16.096 1.00 69.62 115 ILE A C 1
ATOM 888 O O . ILE A 1 115 ? 12.614 8.286 -17.201 1.00 69.62 115 ILE A O 1
ATOM 892 N N . ALA A 1 116 ? 14.473 8.142 -15.954 1.00 60.94 116 ALA A N 1
ATOM 893 C CA . ALA A 1 116 ? 15.355 8.064 -17.108 1.00 60.94 116 ALA A CA 1
ATOM 894 C C . ALA A 1 116 ? 15.178 6.707 -17.811 1.00 60.94 116 ALA A C 1
ATOM 896 O O . ALA A 1 116 ? 15.125 5.655 -17.170 1.00 60.94 116 ALA A O 1
ATOM 897 N N . VAL A 1 117 ? 15.100 6.730 -19.142 1.00 57.66 117 VAL A N 1
ATOM 898 C CA . VAL A 1 117 ? 14.978 5.523 -19.967 1.00 57.66 117 VAL A CA 1
ATOM 899 C C . VAL A 1 117 ? 16.151 4.580 -19.684 1.00 57.66 117 VAL A C 1
ATOM 901 O O . VAL A 1 117 ? 17.306 4.966 -19.840 1.00 57.66 117 VAL A O 1
ATOM 904 N N . GLY A 1 118 ? 15.855 3.342 -19.276 1.00 53.59 118 GLY A N 1
ATOM 905 C CA . GLY A 1 118 ? 16.874 2.329 -18.980 1.00 53.59 118 GLY A CA 1
ATOM 906 C C . GLY A 1 118 ? 17.558 2.463 -17.613 1.00 53.59 118 GLY A C 1
ATOM 907 O O . GLY A 1 118 ? 18.473 1.693 -17.332 1.00 53.59 118 GLY A O 1
ATOM 908 N N . ALA A 1 119 ? 17.130 3.393 -16.752 1.00 54.16 119 ALA A N 1
ATOM 909 C CA . ALA A 1 119 ? 17.630 3.486 -15.384 1.00 54.16 119 ALA A CA 1
ATOM 910 C C . ALA A 1 119 ? 16.805 2.621 -14.419 1.00 54.16 119 ALA A C 1
ATOM 912 O O . ALA A 1 119 ? 15.580 2.542 -14.519 1.00 54.16 119 ALA A O 1
ATOM 913 N N . VAL A 1 120 ? 17.487 2.012 -13.444 1.00 53.12 120 VAL A N 1
ATOM 914 C CA . VAL A 1 120 ? 16.838 1.474 -12.242 1.00 53.12 120 VAL A CA 1
ATOM 915 C C . VAL A 1 120 ? 16.417 2.671 -11.397 1.00 53.12 120 VAL A C 1
ATOM 917 O O . VAL A 1 120 ? 17.267 3.471 -10.992 1.00 53.12 120 VAL A O 1
ATOM 920 N N . ALA A 1 121 ? 15.115 2.853 -11.191 1.00 54.25 121 ALA A N 1
ATOM 921 C CA . ALA A 1 121 ? 14.626 4.026 -10.481 1.00 54.25 121 ALA A CA 1
ATOM 922 C C . ALA A 1 121 ? 14.975 3.945 -8.989 1.00 54.25 121 ALA A C 1
ATOM 924 O O . ALA A 1 121 ? 14.961 2.878 -8.376 1.00 54.25 121 ALA A O 1
ATOM 925 N N . SER A 1 122 ? 15.239 5.100 -8.376 1.00 52.97 122 SER A N 1
ATOM 926 C CA . SER A 1 122 ? 15.160 5.203 -6.919 1.00 52.97 122 SER A CA 1
ATOM 927 C C . SER A 1 122 ? 13.677 5.134 -6.517 1.00 52.97 122 SER A C 1
ATOM 929 O O . SER A 1 122 ? 12.893 5.910 -7.076 1.00 52.97 122 SER A O 1
ATOM 931 N N . PRO A 1 123 ? 13.281 4.280 -5.550 1.00 50.91 123 PRO A N 1
ATOM 932 C CA . PRO A 1 123 ? 11.878 4.018 -5.194 1.00 50.91 123 PRO A CA 1
ATOM 933 C C . PRO A 1 123 ? 11.031 5.276 -4.939 1.00 50.91 123 PRO A C 1
ATOM 935 O O . PRO A 1 123 ? 9.832 5.292 -5.169 1.00 50.91 123 PRO A O 1
ATOM 938 N N . ALA A 1 124 ? 11.650 6.379 -4.506 1.00 54.59 124 ALA A N 1
ATOM 939 C CA . ALA A 1 124 ? 10.934 7.605 -4.159 1.00 54.59 124 ALA A CA 1
ATOM 940 C C . ALA A 1 124 ? 10.414 8.429 -5.357 1.00 54.59 124 ALA A C 1
ATOM 942 O O . ALA A 1 124 ? 9.554 9.291 -5.150 1.00 54.59 124 ALA A O 1
ATOM 943 N N . ARG A 1 125 ? 10.934 8.219 -6.576 1.00 55.41 125 ARG A N 1
ATOM 944 C CA . ARG A 1 125 ? 10.675 9.110 -7.728 1.00 55.41 125 ARG A CA 1
ATOM 945 C C . ARG A 1 125 ? 9.685 8.573 -8.762 1.00 55.41 125 ARG A C 1
ATOM 947 O O . ARG A 1 125 ? 9.209 9.353 -9.568 1.00 55.41 125 ARG A O 1
ATOM 954 N N . ALA A 1 126 ? 9.317 7.294 -8.706 1.00 68.56 126 ALA A N 1
ATOM 955 C CA . ALA A 1 126 ? 8.562 6.660 -9.785 1.00 68.56 126 ALA A CA 1
ATOM 956 C C . ALA A 1 126 ? 7.441 5.758 -9.268 1.00 68.56 126 ALA A C 1
ATOM 958 O O . ALA A 1 126 ? 7.457 4.555 -9.492 1.00 68.56 126 ALA A O 1
ATOM 959 N N . ASN A 1 127 ? 6.479 6.317 -8.538 1.00 78.25 127 ASN A N 1
ATOM 960 C CA . ASN A 1 127 ? 5.345 5.540 -8.045 1.00 78.25 127 ASN A CA 1
ATOM 961 C C . ASN A 1 127 ? 4.192 5.582 -9.058 1.00 78.25 127 ASN A C 1
ATOM 963 O O . ASN A 1 127 ? 3.615 6.645 -9.287 1.00 78.25 127 ASN A O 1
ATOM 967 N N . LEU A 1 128 ? 3.846 4.437 -9.650 1.00 82.19 128 LEU A N 1
ATOM 968 C CA . LEU A 1 128 ? 2.822 4.349 -10.693 1.00 82.19 128 LEU A CA 1
ATOM 969 C C . LEU A 1 128 ? 1.440 4.784 -10.185 1.00 82.19 128 LEU A C 1
ATOM 971 O O . LEU A 1 128 ? 0.692 5.410 -10.930 1.00 82.19 128 LEU A O 1
ATOM 975 N N . ALA A 1 129 ? 1.111 4.525 -8.916 1.00 81.25 129 ALA A N 1
ATOM 976 C CA . ALA A 1 129 ? -0.181 4.925 -8.364 1.00 81.25 129 ALA A CA 1
ATOM 977 C C . ALA A 1 129 ? -0.358 6.454 -8.353 1.00 81.25 129 ALA A C 1
ATOM 979 O O . ALA A 1 129 ? -1.459 6.927 -8.601 1.00 81.25 129 ALA A O 1
ATOM 980 N N . ARG A 1 130 ? 0.719 7.235 -8.167 1.00 75.81 130 ARG A N 1
ATOM 981 C CA . ARG A 1 130 ? 0.674 8.711 -8.260 1.00 75.81 130 ARG A CA 1
ATOM 982 C C . ARG A 1 130 ? 0.429 9.240 -9.674 1.00 75.81 130 ARG A C 1
ATOM 984 O O . ARG A 1 130 ? 0.112 10.412 -9.827 1.00 75.81 130 ARG A O 1
ATOM 991 N N . HIS A 1 131 ? 0.664 8.422 -10.696 1.00 71.56 131 HIS A N 1
ATOM 992 C CA . HIS A 1 131 ? 0.428 8.799 -12.090 1.00 71.56 131 HIS A CA 1
ATOM 993 C C . HIS A 1 131 ? -0.975 8.412 -12.571 1.00 71.56 131 HIS A C 1
ATOM 995 O O . HIS A 1 131 ? -1.470 9.001 -13.526 1.00 71.56 131 HIS A O 1
ATOM 1001 N N . LEU A 1 132 ? -1.601 7.413 -11.943 1.00 73.25 132 LEU A N 1
ATOM 1002 C CA . LEU A 1 132 ? -2.901 6.880 -12.359 1.00 73.25 132 LEU A CA 1
ATOM 1003 C C . LEU A 1 132 ? -4.095 7.495 -11.610 1.00 73.25 132 LEU A C 1
ATOM 1005 O O . LEU A 1 132 ? -5.219 7.382 -12.099 1.00 73.25 132 LEU A O 1
ATOM 1009 N N . PHE A 1 133 ? -3.864 8.123 -10.454 1.00 72.25 133 PHE A N 1
ATOM 1010 C CA . PHE A 1 133 ? -4.884 8.710 -9.578 1.00 72.25 133 PHE A CA 1
ATOM 1011 C C . PHE A 1 133 ? -4.488 10.124 -9.153 1.00 72.25 133 PHE A C 1
ATOM 1013 O O . PHE A 1 133 ? -5.410 10.956 -9.002 1.00 72.25 133 PHE A O 1
#

Solvent-accessible surface area (backbone atoms only — not comparable to full-atom values): 8088 Å² total; per-residue (Å²): 134,88,85,67,87,77,54,67,62,57,36,15,59,63,32,72,47,53,52,69,54,47,52,26,48,79,70,72,68,54,75,80,76,50,71,70,51,51,54,29,41,34,61,42,66,66,49,55,73,69,54,42,53,50,51,54,48,51,62,52,53,59,74,72,56,89,58,84,75,68,89,67,80,80,73,79,55,69,66,59,57,53,57,56,71,71,52,94,61,74,42,67,45,65,52,99,83,34,23,38,45,37,44,39,60,63,27,34,63,73,65,67,48,73,60,64,74,78,42,71,45,60,65,89,60,28,43,53,61,75,73,77,107

InterPro domains:
  IPR001387 Cro/C1-type, helix-turn-helix domain [PS50943] (10-52)
  IPR001387 Cro/C1-type, helix-turn-helix domain [cd00093] (8-51)
  IPR010982 Lambda repressor-like, DNA-binding domain superfamily [G3DSA:1.10.260.40] (3-51)
  IPR010982 Lambda repressor-like, DNA-binding domain superfamily [SSF47413] (7-48)

Radius of gyration: 18.91 Å; Cα contacts (8 Å, |Δi|>4): 136; chains: 1; bounding box: 39×23×49 Å

Sequence (133 aa):
MTTGARRRDEVARLAGISVEYYQRLEQGRAGHPSSKVLDALAGALRLDEVERDHLRTLAQAGRERARTPAPRTETVRPELVAMLNLVSTPAMALNDRFDVLVALAVAVRLFTLDIAVGAVASPARANLARHLF

Nearest PDB structures (foldseek):
  3pxp-assembly1_A  TM=5.774E-01  e=1.119E-03  Chloroflexus aurantiacus J-10-fl
  2ofy-assembly1_B  TM=8.046E-01  e=1.789E-01  Rhodococcus jostii RHA1
  3qq6-assembly1_A  TM=8.441E-01  e=2.549E-01  Bacillus subtilis
  7ewc-assembly2_C  TM=7.731E-01  e=8.800E-01  Mycobacterium tuberculosis H37Rv
  1b0n-assembly1_A  TM=4.690E-01  e=1.898E-01  Bacillus subtilis

Foldseek 3Di:
DDQDDDDLCQLCVQLVHDSVLSVCVVVLNNQQDDPSSLVSSCVSSVPDPVVSVVSVVVSVVSNVPPDDPDPPLPDDDVVVVVVQVVDPDWDFDADPQQQTQATAPVVCVVLVFPDDHGDGDDSVRGRSVVSVD